Protein AF-A0AAV6A0A4-F1 (afdb_monomer)

Secondary structure (DSSP, 8-state):
-PPPPPPPP-PPPPPP----PPPPHHHHHHHHHTTSEEETTTEEE--------HHHHHHHHHHHHHHT--HHHHHHHHHHHHHTT-

Sequence (86 aa):
MSQPRKPPPKRKAASPRSSPRKPLPEELAHDAISHEEEAPGGKVKMTFRVILTRPDAEALAARAIRAQKNIGTVVTEILEAAVRKA

Solvent-accessible surface area (backbone atoms only — not comparable to full-atom values): 5804 Å² total; pe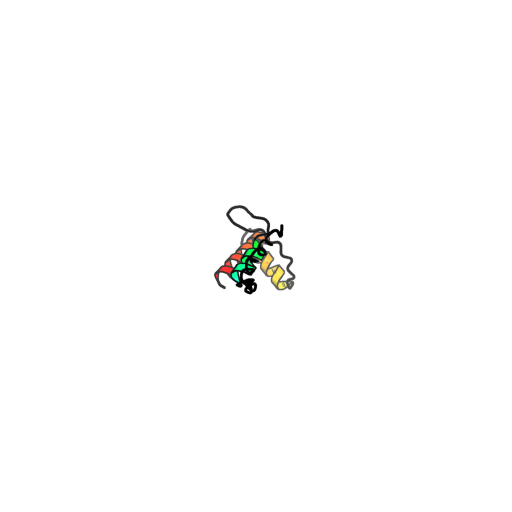r-residue (Å²): 137,86,82,84,81,79,79,80,81,80,76,77,77,78,73,81,79,76,73,81,71,81,74,52,72,68,54,52,53,50,60,70,50,71,80,49,52,78,37,86,89,90,37,72,59,79,88,83,91,86,88,71,57,69,70,58,49,51,52,51,50,51,51,15,59,75,68,73,47,56,59,67,60,50,50,50,52,50,51,58,55,50,62,78,72,107

Foldseek 3Di:
DDDDDDDDDDPDPDDPDPDPDDDDPVVVVCVVQVPFDDDPPRDGDDDDDDDDDPVVVVVLVVVCVVVVHDSVVSVVVVVVVVVVVD

Radius of gyration: 28.65 Å; Cα contacts (8 Å, |Δi|>4): 23; chains: 1; bounding box: 44×30×92 Å

Structure (mmCIF, N/CA/C/O backbone):
data_AF-A0AAV6A0A4-F1
#
_entry.id   AF-A0AAV6A0A4-F1
#
loop_
_atom_site.group_PDB
_atom_site.id
_atom_site.type_symbol
_atom_site.label_atom_id
_atom_site.label_alt_id
_atom_site.label_comp_id
_atom_site.label_asym_id
_atom_site.label_entity_id
_atom_site.label_seq_id
_atom_site.pdbx_PDB_ins_code
_atom_site.Cartn_x
_atom_site.Cartn_y
_atom_site.Cartn_z
_a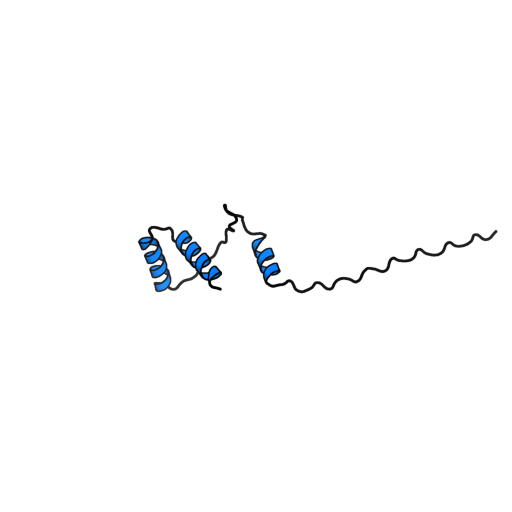tom_site.occupancy
_atom_site.B_iso_or_equiv
_atom_site.auth_seq_id
_atom_site.auth_comp_id
_atom_site.auth_asym_id
_atom_site.auth_atom_id
_atom_site.pdbx_PDB_model_num
ATOM 1 N N . MET A 1 1 ? -34.033 -15.550 77.731 1.00 42.69 1 MET A N 1
ATOM 2 C CA . MET A 1 1 ? -34.485 -14.500 76.793 1.00 42.69 1 MET A CA 1
ATOM 3 C C . MET A 1 1 ? -33.984 -14.853 75.399 1.00 42.69 1 MET A C 1
ATOM 5 O O . MET A 1 1 ? -32.776 -14.905 75.205 1.00 42.69 1 MET A O 1
ATOM 9 N N . SER A 1 2 ? -34.880 -15.180 74.468 1.00 47.69 2 SER A N 1
ATOM 10 C CA . SER A 1 2 ? -34.526 -15.587 73.099 1.00 47.69 2 SER A CA 1
ATOM 11 C C . SER A 1 2 ? -34.417 -14.355 72.200 1.00 47.69 2 SER A C 1
ATOM 13 O O . SER A 1 2 ? -35.385 -13.612 72.071 1.00 47.69 2 SER A O 1
ATOM 15 N N . GLN A 1 3 ? -33.255 -14.117 71.587 1.00 59.59 3 GLN A N 1
ATOM 16 C CA . GLN A 1 3 ? -33.103 -13.042 70.600 1.00 59.59 3 GLN A CA 1
ATOM 17 C C . GLN A 1 3 ? -33.743 -13.435 69.252 1.00 59.59 3 GLN A C 1
ATOM 19 O O . GLN A 1 3 ? -33.592 -14.584 68.823 1.00 59.59 3 GLN A O 1
ATOM 24 N N . PRO A 1 4 ? -34.419 -12.508 68.547 1.00 61.31 4 PRO A N 1
ATOM 25 C CA . PRO A 1 4 ? -34.981 -12.778 67.230 1.00 61.31 4 PRO A CA 1
ATOM 26 C C . PRO A 1 4 ? -33.877 -12.761 66.161 1.00 61.31 4 PRO A C 1
ATOM 28 O O . PRO A 1 4 ? -33.079 -11.826 66.073 1.00 61.31 4 PRO A O 1
ATOM 31 N N . ARG A 1 5 ? -33.821 -13.806 65.326 1.00 62.78 5 ARG A N 1
ATOM 32 C CA . ARG A 1 5 ? -32.864 -13.903 64.212 1.00 62.78 5 ARG A CA 1
ATOM 33 C C . ARG A 1 5 ? -33.257 -12.913 63.107 1.00 62.78 5 ARG A C 1
ATOM 35 O O . ARG A 1 5 ? -34.376 -12.971 62.602 1.00 62.78 5 ARG A O 1
ATOM 42 N N . LYS A 1 6 ? -32.337 -12.021 62.718 1.00 59.00 6 LYS A N 1
ATOM 43 C CA . LYS A 1 6 ? -32.501 -11.130 61.553 1.00 59.00 6 LYS A CA 1
ATOM 44 C C . LYS A 1 6 ? -32.670 -11.962 60.268 1.00 59.00 6 LYS A C 1
ATOM 46 O O . LYS A 1 6 ? -31.965 -12.961 60.114 1.00 59.00 6 LYS A O 1
ATOM 51 N N . PRO A 1 7 ? -33.555 -11.561 59.337 1.00 67.50 7 PRO A N 1
ATOM 52 C CA . PRO A 1 7 ? -33.708 -12.255 58.065 1.00 67.50 7 PRO A CA 1
ATOM 53 C C . PRO A 1 7 ? -32.455 -12.075 57.189 1.00 67.50 7 PRO A C 1
ATOM 55 O O . PRO A 1 7 ? -31.782 -11.042 57.281 1.00 67.50 7 PRO A O 1
ATOM 58 N N . PRO A 1 8 ? -32.121 -13.061 56.338 1.00 61.88 8 PRO A N 1
ATOM 59 C CA . PRO A 1 8 ? -30.953 -12.983 55.473 1.00 61.88 8 PRO A CA 1
ATOM 60 C C . PRO A 1 8 ? -31.117 -11.872 54.420 1.00 61.88 8 PRO A C 1
ATOM 62 O O . PRO A 1 8 ? -32.236 -11.600 53.970 1.00 61.88 8 PRO A O 1
ATOM 65 N N . PRO A 1 9 ? -30.018 -11.223 53.996 1.00 60.38 9 PRO A N 1
ATOM 66 C CA . PRO A 1 9 ? -30.073 -10.175 52.988 1.00 60.38 9 PRO A CA 1
ATOM 67 C C . PRO A 1 9 ? -30.527 -10.748 51.640 1.00 60.38 9 PRO A C 1
ATOM 69 O O . PRO A 1 9 ? -30.009 -11.760 51.163 1.00 60.38 9 PRO A O 1
ATOM 72 N N . LYS A 1 10 ? -31.496 -10.077 51.006 1.00 59.22 10 LYS A N 1
ATOM 73 C CA . LYS A 1 10 ? -31.966 -10.404 49.655 1.00 59.22 10 LYS A CA 1
ATOM 74 C C . LYS A 1 10 ? -30.793 -10.266 48.677 1.00 59.22 10 LYS A C 1
ATOM 76 O O . LYS A 1 10 ?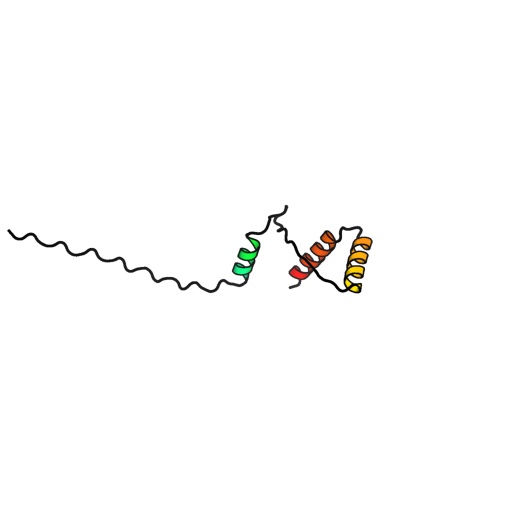 -30.291 -9.163 48.464 1.00 59.22 10 LYS A O 1
ATOM 81 N N . ARG A 1 11 ? -30.351 -11.381 48.084 1.00 58.41 11 ARG A N 1
ATOM 82 C CA . ARG A 1 11 ? -29.387 -11.377 46.974 1.00 58.41 11 ARG A CA 1
ATOM 83 C C . ARG A 1 11 ? -29.991 -10.563 45.829 1.00 58.41 11 ARG A C 1
ATOM 85 O O . ARG A 1 11 ? -31.038 -10.933 45.306 1.00 58.41 11 ARG A O 1
ATOM 92 N N . LYS A 1 12 ? -29.343 -9.451 45.461 1.00 54.16 12 LYS A N 1
ATOM 93 C CA . LYS A 1 12 ? -29.638 -8.731 44.218 1.00 54.16 12 LYS A CA 1
ATOM 94 C C . LYS A 1 12 ? -29.528 -9.742 43.077 1.00 54.16 12 LYS A C 1
ATOM 96 O O . LYS A 1 12 ? -28.480 -10.367 42.921 1.00 54.16 12 LYS A O 1
ATOM 101 N N . ALA A 1 13 ? -30.621 -9.944 42.346 1.00 55.59 13 ALA A N 1
ATOM 102 C CA . ALA A 1 13 ? -30.619 -10.763 41.146 1.00 55.59 13 ALA A CA 1
ATOM 103 C C . ALA A 1 13 ? -29.546 -10.208 40.203 1.00 55.59 13 ALA A C 1
ATOM 105 O O . ALA A 1 13 ? -29.534 -9.010 39.915 1.00 55.59 13 ALA A O 1
ATOM 106 N N . ALA A 1 14 ? -28.606 -11.061 39.802 1.00 51.16 14 ALA A N 1
ATOM 107 C CA . ALA A 1 14 ? -27.619 -10.709 38.800 1.00 51.16 14 ALA A CA 1
ATOM 108 C C . ALA A 1 14 ? -28.372 -10.309 37.528 1.00 51.16 14 ALA A C 1
ATOM 110 O O . ALA A 1 14 ? -29.171 -11.092 37.010 1.00 51.16 14 ALA A O 1
ATOM 111 N N . SER A 1 15 ? -28.154 -9.077 37.074 1.00 59.19 15 SER A N 1
ATOM 112 C CA . SER A 1 15 ? -28.691 -8.564 35.818 1.00 59.19 15 SER A CA 1
ATOM 113 C C . SER A 1 15 ? -28.396 -9.549 34.677 1.00 59.19 15 SER A C 1
ATOM 115 O O . SER A 1 15 ? -27.350 -10.211 34.716 1.00 59.19 15 SER A O 1
ATOM 117 N N . PRO A 1 16 ? -29.280 -9.676 33.668 1.00 55.19 16 PRO A N 1
ATOM 118 C CA . PRO A 1 16 ? -29.095 -10.645 32.598 1.00 55.19 16 PRO A CA 1
ATOM 119 C C . PRO A 1 16 ? -27.764 -10.350 31.912 1.00 55.19 16 PRO A C 1
ATOM 121 O O . PRO A 1 16 ? -27.553 -9.242 31.419 1.00 55.19 16 PRO A O 1
ATOM 124 N N . ARG A 1 17 ? -26.851 -11.326 31.916 1.00 58.19 17 ARG A N 1
ATOM 125 C CA . ARG A 1 17 ? -25.614 -11.262 31.136 1.00 58.19 17 ARG A CA 1
ATOM 126 C C . ARG A 1 17 ? -26.021 -11.011 29.688 1.00 58.19 17 ARG A C 1
ATOM 128 O O . ARG A 1 17 ? -26.602 -11.900 29.069 1.00 58.19 17 ARG A O 1
ATOM 135 N N . SER A 1 18 ? -25.758 -9.813 29.163 1.00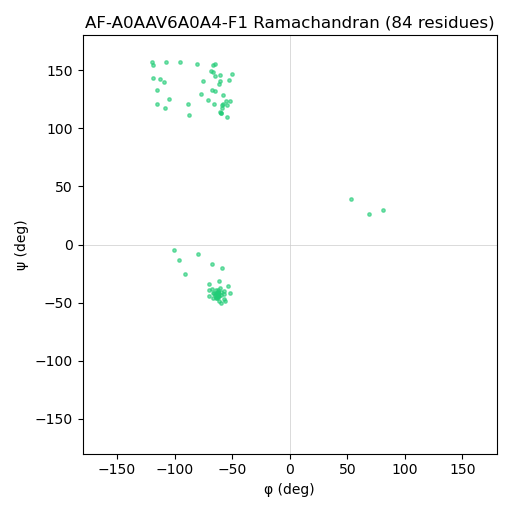 56.97 18 SER A N 1
ATOM 136 C CA . SER A 1 18 ? -25.927 -9.563 27.737 1.00 56.97 18 SER A CA 1
ATOM 137 C C . SER A 1 18 ? -24.998 -10.528 27.018 1.00 56.97 18 SER A C 1
ATOM 139 O O . SER A 1 18 ? -23.777 -10.446 27.164 1.00 56.97 18 SER A O 1
ATOM 141 N N . SER A 1 19 ? -25.571 -11.483 26.295 1.00 62.78 19 SER A N 1
ATOM 142 C CA . SER A 1 19 ? -24.820 -12.306 25.358 1.00 62.78 19 SER A CA 1
ATOM 143 C C . SER A 1 19 ? -24.038 -11.358 24.445 1.00 62.78 19 SER A C 1
ATOM 145 O O . SER A 1 19 ? -24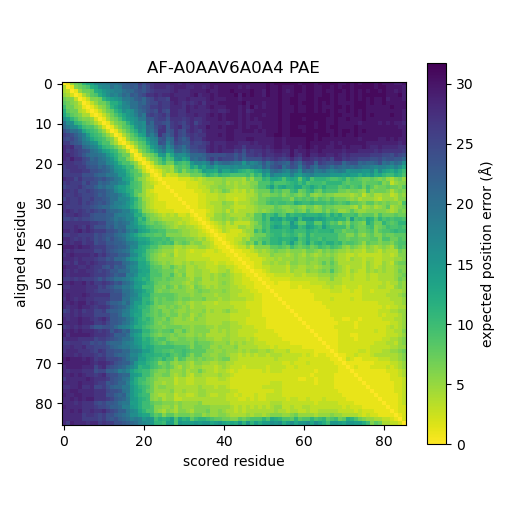.681 -10.479 23.856 1.00 62.78 19 SER A O 1
ATOM 147 N N . PRO A 1 20 ? -22.701 -11.465 24.348 1.00 67.44 20 PRO A N 1
ATOM 148 C CA . PRO A 1 20 ? -21.935 -10.578 23.488 1.00 67.44 20 PRO A CA 1
ATOM 149 C C . PRO A 1 20 ? -22.453 -10.770 22.064 1.00 67.44 20 PRO A C 1
ATOM 151 O O . PRO A 1 20 ? -22.384 -11.867 21.504 1.00 67.44 20 PRO A O 1
ATOM 154 N N . ARG A 1 21 ? -23.081 -9.725 21.517 1.00 73.69 21 ARG A N 1
ATOM 155 C CA . ARG A 1 21 ? -23.467 -9.710 20.109 1.00 73.69 21 ARG A CA 1
ATOM 156 C C . ARG A 1 21 ? -22.176 -9.818 19.304 1.00 73.69 21 ARG A C 1
ATOM 158 O O . ARG A 1 21 ? -21.172 -9.218 19.680 1.00 73.69 21 ARG A O 1
ATOM 165 N N . LYS A 1 22 ? -22.190 -10.618 18.235 1.00 77.75 22 LYS A N 1
ATOM 166 C CA . LYS A 1 22 ? -21.074 -10.617 17.286 1.00 77.75 22 LYS A CA 1
ATOM 167 C C . LYS A 1 22 ? -20.930 -9.181 16.762 1.00 77.75 22 LYS A C 1
ATOM 169 O O . LYS A 1 22 ? -21.963 -8.631 16.371 1.00 77.75 22 LYS A O 1
ATOM 174 N N . PRO A 1 23 ? -19.724 -8.595 16.801 1.00 78.31 23 PRO A N 1
ATOM 175 C CA . PRO A 1 23 ? -19.533 -7.225 16.358 1.00 78.31 23 PRO A CA 1
ATOM 176 C C . PRO A 1 23 ? -19.910 -7.095 14.885 1.00 78.31 23 PRO A C 1
ATOM 178 O O . PRO A 1 23 ? -19.743 -8.042 14.104 1.00 78.31 23 PRO A O 1
ATOM 181 N N . LEU A 1 24 ? -20.450 -5.937 14.521 1.00 89.12 24 LEU A N 1
ATOM 182 C CA . LEU A 1 24 ? -20.746 -5.626 13.126 1.00 89.12 24 LEU A CA 1
ATOM 183 C C . LEU A 1 24 ? -19.436 -5.508 12.325 1.00 89.12 24 LEU A C 1
ATOM 185 O O . LEU A 1 24 ? -18.391 -5.193 12.900 1.00 89.12 24 LEU A O 1
ATOM 189 N N . PRO A 1 25 ? -19.453 -5.735 10.998 1.00 86.50 25 PRO A N 1
ATOM 190 C CA . PRO A 1 25 ? -18.260 -5.579 10.168 1.00 86.50 25 PRO A CA 1
ATOM 191 C C . PRO A 1 25 ? -17.591 -4.204 10.300 1.00 86.50 25 PRO A C 1
ATOM 193 O O . PRO A 1 25 ? -16.364 -4.135 10.284 1.00 86.50 25 PRO A O 1
ATOM 196 N N . GLU A 1 26 ? -18.365 -3.125 10.477 1.00 86.44 26 GLU A N 1
ATOM 197 C CA . GLU A 1 26 ? -17.793 -1.788 10.681 1.00 86.44 26 GLU A CA 1
ATOM 198 C C . GLU A 1 26 ? -17.049 -1.668 12.017 1.00 86.44 26 GLU A C 1
ATOM 200 O O . GLU A 1 26 ? -15.985 -1.056 12.071 1.00 86.44 26 GLU A O 1
ATOM 205 N N . GLU A 1 27 ? -17.567 -2.287 13.081 1.00 87.06 27 GLU A N 1
ATOM 206 C CA . GLU A 1 27 ? -16.922 -2.302 14.401 1.00 87.06 27 GLU A CA 1
ATOM 207 C C . GLU A 1 27 ? -15.603 -3.082 14.349 1.00 87.06 27 GLU A C 1
ATOM 209 O O . GLU A 1 27 ? -14.585 -2.621 14.855 1.00 87.06 27 GLU A O 1
ATOM 214 N N . LEU A 1 28 ? -15.587 -4.220 13.645 1.00 87.00 28 LEU A N 1
ATOM 215 C CA . LEU A 1 28 ? -14.364 -4.997 13.423 1.00 87.00 28 LEU A CA 1
ATOM 216 C C . LEU A 1 28 ? -13.309 -4.209 12.638 1.00 87.00 28 LEU A C 1
ATOM 218 O O . LEU A 1 28 ? -12.123 -4.286 12.957 1.00 87.00 28 LEU A O 1
ATOM 222 N N . ALA A 1 29 ? -13.725 -3.463 11.611 1.00 86.38 29 ALA A N 1
ATOM 223 C CA . ALA A 1 29 ? -12.819 -2.629 10.829 1.00 86.38 29 ALA A CA 1
ATOM 224 C C . ALA A 1 29 ? -12.260 -1.467 11.662 1.00 86.38 29 ALA A C 1
ATOM 226 O O . ALA A 1 29 ? -11.065 -1.185 11.592 1.00 86.38 29 ALA A O 1
ATOM 227 N N . HIS A 1 30 ? -13.101 -0.824 12.475 1.00 86.56 30 HIS A N 1
ATOM 228 C CA . HIS A 1 30 ? -12.676 0.232 13.389 1.00 86.56 30 HIS A CA 1
ATOM 229 C C . HIS A 1 30 ? -11.635 -0.282 14.389 1.00 86.56 30 HIS A C 1
ATOM 231 O O . HIS A 1 30 ? -10.558 0.301 14.515 1.00 86.56 30 HIS A O 1
ATOM 237 N N . ASP A 1 31 ? -11.919 -1.403 15.051 1.00 85.81 31 ASP A N 1
ATOM 238 C CA . ASP A 1 31 ? -11.016 -1.980 16.047 1.00 85.81 31 ASP A CA 1
ATOM 239 C C . ASP A 1 31 ? -9.673 -2.380 15.428 1.00 85.81 31 ASP A C 1
ATOM 241 O O . ASP A 1 31 ? -8.624 -2.093 16.006 1.00 85.81 31 ASP A O 1
ATOM 245 N N . ALA A 1 32 ? -9.683 -2.954 14.219 1.00 85.38 32 ALA A N 1
ATOM 246 C CA . ALA A 1 32 ? -8.464 -3.318 13.496 1.00 85.38 32 ALA A CA 1
ATOM 247 C C . ALA A 1 32 ? -7.561 -2.114 13.180 1.00 85.38 32 ALA A C 1
ATOM 249 O O . ALA A 1 32 ? -6.344 -2.261 13.128 1.00 85.38 32 ALA A O 1
ATOM 250 N N . ILE A 1 33 ? -8.146 -0.932 12.978 1.00 88.56 33 ILE A N 1
ATOM 251 C CA . ILE A 1 33 ? -7.420 0.300 12.655 1.00 88.56 33 ILE A CA 1
ATOM 252 C C . ILE A 1 33 ? -7.032 1.092 13.911 1.00 88.56 33 ILE A C 1
ATOM 254 O O . ILE A 1 33 ? -6.037 1.810 13.894 1.00 88.56 33 ILE A O 1
ATOM 258 N N . SER A 1 34 ? -7.768 0.938 15.013 1.00 83.56 34 SER A N 1
ATOM 259 C CA . SER A 1 34 ? -7.595 1.723 16.247 1.00 83.56 34 SER A CA 1
ATOM 260 C C . SER A 1 34 ? -6.206 1.622 16.894 1.00 83.56 34 SER A C 1
ATOM 262 O O . SER A 1 34 ? -5.828 2.473 17.698 1.00 83.56 34 SER A O 1
ATOM 264 N N . HIS A 1 35 ? -5.450 0.577 16.558 1.00 81.81 35 HIS A N 1
ATOM 265 C CA . HIS A 1 35 ? -4.112 0.320 17.085 1.00 81.81 35 HIS A CA 1
ATOM 266 C C . HIS A 1 35 ? -2.983 0.718 16.126 1.00 81.81 35 HIS A C 1
ATOM 268 O O . HIS A 1 35 ? -1.812 0.615 16.494 1.00 81.81 35 HIS A O 1
ATOM 274 N N . GLU A 1 36 ? -3.313 1.144 14.908 1.00 84.81 36 GLU A N 1
ATOM 275 C CA . GLU A 1 36 ? -2.328 1.527 13.903 1.00 84.81 36 GLU A CA 1
ATOM 276 C C . GLU A 1 36 ? -1.813 2.957 14.130 1.00 84.81 36 GLU A C 1
ATOM 278 O O . GLU A 1 36 ? -2.472 3.804 14.732 1.00 84.81 36 GLU A O 1
ATOM 283 N N . GLU A 1 37 ? -0.602 3.235 13.642 1.00 83.62 37 GLU A N 1
ATOM 284 C CA . GLU A 1 37 ? 0.041 4.542 13.804 1.00 83.62 37 GLU A CA 1
ATOM 285 C C . GLU A 1 37 ? -0.737 5.625 13.034 1.00 83.62 37 GLU A C 1
ATOM 287 O O . GLU A 1 37 ? -0.881 5.563 11.805 1.00 83.62 37 GLU A O 1
ATOM 292 N N . GLU A 1 38 ? -1.211 6.648 13.749 1.00 85.38 38 GLU A N 1
ATOM 293 C CA . GLU A 1 38 ? -1.818 7.825 13.132 1.00 85.38 38 GLU A CA 1
ATOM 294 C C . GLU A 1 38 ? -0.772 8.632 12.350 1.00 85.38 38 GLU A C 1
ATOM 296 O O . GLU A 1 38 ? 0.313 8.959 12.832 1.00 85.38 38 GLU A O 1
ATOM 301 N N . ALA A 1 39 ? -1.133 8.997 11.125 1.00 84.94 39 ALA A N 1
ATOM 302 C CA . ALA A 1 39 ? -0.391 9.897 10.263 1.00 84.94 39 ALA A CA 1
ATOM 303 C C . ALA A 1 39 ? -1.115 11.255 10.158 1.00 84.94 39 ALA A C 1
ATOM 305 O O . ALA A 1 39 ? -2.336 11.340 10.341 1.00 84.94 39 ALA A O 1
ATOM 306 N N . PRO A 1 40 ? -0.396 12.342 9.817 1.00 86.19 40 PRO A N 1
ATOM 307 C CA . PRO A 1 40 ? -0.991 13.669 9.709 1.00 86.19 40 PRO A CA 1
ATOM 308 C C . PRO A 1 40 ? -2.220 13.714 8.793 1.00 86.19 40 PRO A C 1
ATOM 310 O O . PRO A 1 40 ? -2.248 13.099 7.724 1.00 86.19 40 PRO A O 1
ATOM 313 N N . GLY A 1 41 ? -3.218 14.506 9.195 1.00 85.19 41 GLY A N 1
ATOM 314 C CA . GLY A 1 41 ? -4.442 14.714 8.418 1.00 85.19 41 GLY A CA 1
ATOM 315 C C . GLY A 1 41 ? -5.491 13.610 8.572 1.00 85.19 41 GLY A C 1
ATOM 316 O O . GLY A 1 41 ? -6.234 13.366 7.625 1.00 85.19 41 GLY A O 1
ATOM 317 N N . GLY A 1 42 ? -5.545 12.937 9.729 1.00 85.62 42 GLY A N 1
ATOM 318 C CA . GLY A 1 42 ? -6.523 11.874 9.999 1.00 85.62 42 GLY A CA 1
ATOM 319 C C . GLY A 1 42 ? -6.288 10.618 9.160 1.00 85.62 42 GLY A C 1
ATOM 320 O O . GLY A 1 42 ? -7.230 9.896 8.839 1.00 85.62 42 GLY A O 1
ATOM 321 N N . LYS A 1 43 ? -5.039 10.396 8.739 1.00 87.06 43 LYS A N 1
ATOM 322 C CA . LYS A 1 43 ? -4.640 9.223 7.964 1.00 87.06 43 LYS A CA 1
ATOM 323 C C . LYS A 1 43 ? -4.084 8.161 8.900 1.00 87.06 43 LYS A C 1
ATOM 325 O O . LYS A 1 43 ? -3.586 8.475 9.971 1.00 87.06 43 LYS A O 1
ATOM 330 N N . VAL A 1 44 ? -4.112 6.913 8.458 1.00 88.62 44 VAL A N 1
ATOM 331 C CA . VAL A 1 44 ? -3.510 5.793 9.183 1.00 88.62 44 VAL A CA 1
ATOM 332 C C . VAL A 1 44 ? -2.374 5.232 8.349 1.00 88.62 44 VAL A C 1
ATOM 334 O O . VAL A 1 44 ? -2.510 5.037 7.137 1.00 88.62 44 VAL A O 1
ATOM 337 N N . LYS A 1 45 ? -1.227 5.005 8.985 1.00 87.38 45 LYS A N 1
ATOM 338 C CA . LYS A 1 45 ? -0.056 4.436 8.332 1.00 87.38 45 LYS A CA 1
ATOM 339 C C . LYS A 1 45 ? -0.133 2.919 8.395 1.00 87.38 45 LYS A C 1
ATOM 341 O O . LYS A 1 45 ? 0.049 2.326 9.446 1.00 87.38 45 LYS A O 1
ATOM 346 N N . MET A 1 46 ? -0.333 2.295 7.240 1.00 86.38 46 MET A N 1
ATOM 347 C CA . MET A 1 46 ? -0.335 0.839 7.107 1.00 86.38 46 MET A CA 1
ATOM 348 C C . MET A 1 46 ? 0.915 0.369 6.363 1.00 86.38 46 MET A C 1
ATOM 350 O O . MET A 1 46 ? 1.330 0.978 5.374 1.00 86.38 46 MET A O 1
ATOM 354 N N . THR A 1 47 ? 1.511 -0.736 6.816 1.00 85.62 47 THR A N 1
ATOM 355 C CA . THR A 1 47 ? 2.678 -1.345 6.161 1.00 85.62 47 THR A CA 1
ATOM 356 C C . THR A 1 47 ? 2.276 -2.646 5.481 1.00 85.62 47 THR A C 1
ATOM 358 O O . THR A 1 47 ? 1.905 -3.610 6.143 1.00 85.62 47 THR A O 1
ATOM 361 N N . PHE A 1 48 ? 2.413 -2.705 4.156 1.00 84.75 48 PHE A N 1
ATOM 362 C CA . PHE A 1 48 ? 2.134 -3.910 3.376 1.00 84.75 48 PHE A CA 1
ATOM 363 C C . PHE A 1 48 ? 3.410 -4.476 2.764 1.00 84.75 48 PHE A C 1
ATOM 365 O O . PHE A 1 48 ? 4.271 -3.741 2.278 1.00 84.75 48 PHE A O 1
ATOM 372 N N . ARG A 1 49 ? 3.500 -5.805 2.728 1.00 90.50 49 ARG A N 1
ATOM 373 C CA . ARG A 1 49 ? 4.436 -6.520 1.859 1.00 90.50 49 ARG A CA 1
ATOM 374 C C . ARG A 1 49 ? 3.640 -7.112 0.710 1.00 90.50 49 ARG A C 1
ATOM 376 O O . ARG A 1 49 ? 2.677 -7.833 0.943 1.00 90.50 49 ARG A O 1
ATOM 383 N N . VAL A 1 50 ? 4.046 -6.802 -0.515 1.00 90.06 50 VAL A N 1
ATOM 384 C CA . VAL A 1 50 ? 3.381 -7.277 -1.731 1.00 90.06 50 VAL A CA 1
ATOM 385 C C . VAL A 1 50 ? 4.345 -8.112 -2.557 1.00 90.06 50 VAL A C 1
ATOM 387 O O . VAL A 1 50 ? 5.538 -7.821 -2.622 1.00 90.06 50 VAL A O 1
ATOM 390 N N . ILE A 1 51 ? 3.814 -9.154 -3.186 1.00 95.75 51 ILE A N 1
ATOM 391 C CA . ILE A 1 51 ? 4.531 -9.979 -4.154 1.00 95.75 51 ILE A CA 1
ATOM 392 C C . ILE A 1 51 ? 3.816 -9.778 -5.482 1.00 95.75 51 ILE A C 1
ATOM 394 O O . ILE A 1 51 ? 2.614 -10.014 -5.578 1.00 95.75 51 ILE A O 1
ATOM 398 N N . LEU A 1 52 ? 4.549 -9.305 -6.483 1.00 94.94 52 LEU A N 1
ATOM 399 C CA . LEU A 1 52 ? 4.026 -9.021 -7.814 1.00 94.94 52 LEU A CA 1
ATOM 400 C C . LEU A 1 52 ? 4.734 -9.897 -8.840 1.00 94.94 52 LEU A C 1
ATOM 402 O O . LEU A 1 52 ? 5.887 -10.293 -8.648 1.00 94.94 52 LEU A O 1
ATOM 406 N N . THR A 1 53 ? 4.060 -10.156 -9.959 1.00 98.38 53 THR A N 1
ATOM 407 C CA . THR A 1 53 ? 4.759 -10.662 -11.137 1.00 98.38 53 THR A CA 1
ATOM 408 C C . THR A 1 53 ? 5.738 -9.597 -11.637 1.00 98.38 53 THR A C 1
ATOM 410 O O . THR A 1 53 ? 5.566 -8.399 -11.389 1.00 98.38 53 THR A O 1
ATOM 413 N N . ARG A 1 54 ? 6.785 -10.019 -12.352 1.00 97.50 54 ARG A N 1
ATOM 414 C CA . ARG A 1 54 ? 7.750 -9.077 -12.935 1.00 97.50 54 ARG A CA 1
ATOM 415 C C . ARG A 1 54 ? 7.070 -8.035 -13.846 1.00 97.50 54 ARG A C 1
ATOM 417 O O . ARG A 1 54 ? 7.332 -6.855 -13.621 1.00 97.50 54 ARG A O 1
ATOM 424 N N . PRO A 1 55 ? 6.185 -8.414 -14.793 1.00 98.25 55 PRO A N 1
ATOM 425 C CA . PRO A 1 55 ? 5.496 -7.435 -15.636 1.00 98.25 55 PRO A CA 1
ATOM 426 C C . PRO A 1 55 ? 4.695 -6.398 -14.840 1.00 98.25 55 PRO A C 1
ATOM 428 O O . PRO A 1 55 ? 4.744 -5.210 -15.155 1.00 98.25 55 PRO A O 1
ATOM 431 N N . ASP A 1 56 ? 4.009 -6.815 -13.773 1.00 97.19 56 ASP A N 1
ATOM 432 C CA . ASP A 1 56 ? 3.214 -5.895 -12.952 1.00 97.19 56 ASP A CA 1
ATOM 433 C C . ASP A 1 56 ? 4.100 -4.934 -12.150 1.00 97.19 56 ASP A C 1
ATOM 435 O O . ASP A 1 56 ? 3.798 -3.743 -12.038 1.00 97.19 56 ASP A O 1
ATOM 439 N N . ALA A 1 57 ? 5.225 -5.428 -11.622 1.00 96.81 57 ALA A N 1
ATOM 440 C CA . ALA A 1 57 ? 6.201 -4.595 -10.926 1.00 96.81 57 ALA A CA 1
ATOM 441 C C . ALA A 1 57 ? 6.824 -3.549 -11.868 1.00 96.81 57 ALA A C 1
ATOM 443 O O . ALA A 1 57 ? 6.961 -2.381 -11.497 1.00 96.81 57 ALA A O 1
ATOM 444 N N . GLU A 1 58 ? 7.154 -3.943 -13.100 1.00 97.50 58 GLU A N 1
ATOM 445 C CA . GLU A 1 58 ? 7.673 -3.042 -14.134 1.00 97.50 58 GLU A CA 1
ATOM 446 C C . GLU A 1 58 ? 6.634 -1.991 -14.538 1.00 97.50 58 GLU A C 1
ATOM 448 O O . GLU A 1 58 ? 6.957 -0.805 -14.618 1.00 97.50 58 GLU A O 1
ATOM 453 N N . ALA A 1 59 ? 5.372 -2.388 -14.717 1.00 97.12 59 ALA A N 1
ATOM 454 C CA . ALA A 1 59 ? 4.283 -1.464 -15.016 1.00 97.12 59 ALA A CA 1
ATOM 455 C C . ALA A 1 59 ? 4.061 -0.446 -13.882 1.00 97.12 59 ALA A C 1
ATOM 457 O O . ALA A 1 59 ? 3.887 0.750 -14.146 1.00 97.12 59 ALA A O 1
ATOM 458 N N . LEU A 1 60 ? 4.115 -0.890 -12.620 1.00 96.06 60 LEU A N 1
ATOM 459 C CA . LEU A 1 60 ? 4.019 -0.011 -11.454 1.00 96.06 60 LEU A CA 1
ATOM 460 C C . LEU A 1 60 ? 5.186 0.986 -11.402 1.00 96.06 60 LEU A C 1
ATOM 462 O O . LEU A 1 60 ? 4.963 2.185 -11.216 1.00 96.06 60 LEU A O 1
ATOM 466 N N . ALA A 1 61 ? 6.416 0.516 -11.619 1.00 96.31 61 ALA A N 1
ATOM 467 C CA . ALA A 1 61 ? 7.598 1.371 -11.659 1.00 96.31 61 ALA A CA 1
ATOM 468 C C . ALA A 1 61 ? 7.525 2.389 -12.809 1.00 96.31 61 ALA A C 1
ATOM 470 O O . ALA A 1 61 ? 7.739 3.583 -12.596 1.00 96.31 61 ALA A O 1
ATOM 471 N N . ALA A 1 62 ? 7.137 1.952 -14.011 1.00 97.62 62 ALA A N 1
ATOM 472 C CA . ALA A 1 62 ? 6.952 2.829 -15.163 1.00 97.62 62 ALA A CA 1
ATOM 473 C C . ALA A 1 62 ? 5.895 3.908 -14.889 1.00 97.62 62 ALA A C 1
ATOM 475 O O . ALA A 1 62 ? 6.090 5.074 -15.241 1.00 97.62 62 ALA A O 1
ATOM 476 N N . ARG A 1 63 ? 4.790 3.552 -14.221 1.00 96.62 63 ARG A N 1
ATOM 477 C CA . ARG A 1 63 ? 3.766 4.515 -13.798 1.00 96.62 63 ARG A CA 1
ATOM 478 C C . ARG A 1 63 ? 4.328 5.547 -12.819 1.00 96.62 63 ARG A C 1
ATOM 480 O O . ARG A 1 63 ? 4.053 6.733 -12.991 1.00 96.62 63 ARG A O 1
ATOM 487 N N . ALA A 1 64 ? 5.118 5.121 -11.835 1.00 97.06 64 ALA A N 1
ATOM 488 C CA . ALA A 1 64 ? 5.750 6.023 -10.874 1.00 97.06 64 ALA A CA 1
ATOM 489 C C . ALA A 1 64 ? 6.724 7.003 -11.539 1.00 97.06 64 ALA A C 1
ATOM 491 O O . ALA A 1 64 ? 6.646 8.205 -11.284 1.00 97.06 64 ALA A O 1
ATOM 492 N N . ILE A 1 65 ? 7.550 6.516 -12.471 1.00 97.19 65 ILE A N 1
ATOM 493 C CA . ILE A 1 65 ? 8.470 7.348 -13.257 1.00 97.19 65 ILE A CA 1
ATOM 494 C C . ILE A 1 65 ? 7.698 8.378 -14.088 1.00 97.19 65 ILE A C 1
ATOM 496 O O . ILE A 1 65 ? 8.010 9.565 -14.032 1.00 97.19 65 ILE A O 1
ATOM 500 N N . ARG A 1 66 ? 6.653 7.957 -14.816 1.00 97.00 66 ARG A N 1
ATOM 501 C CA . ARG A 1 66 ? 5.823 8.869 -15.630 1.00 97.00 66 ARG A CA 1
ATOM 502 C C . ARG A 1 66 ? 5.147 9.952 -14.792 1.00 97.00 66 ARG A C 1
ATOM 504 O O . ARG A 1 66 ? 5.024 11.081 -15.249 1.00 97.00 66 ARG A O 1
ATOM 511 N N . ALA A 1 67 ? 4.713 9.607 -13.583 1.00 95.31 67 ALA A N 1
ATOM 512 C CA . ALA A 1 67 ? 4.094 10.548 -12.659 1.00 95.31 67 ALA A CA 1
ATOM 513 C C . ALA A 1 67 ? 5.110 11.424 -11.903 1.00 95.31 67 ALA A C 1
ATOM 515 O O . ALA A 1 67 ? 4.683 12.336 -11.203 1.00 95.31 67 ALA A O 1
ATOM 516 N N . GLN A 1 68 ? 6.417 11.144 -12.013 1.00 95.81 68 GLN A N 1
ATOM 517 C CA . GLN A 1 68 ? 7.483 11.752 -11.204 1.00 95.81 68 GLN A CA 1
ATOM 518 C C . GLN A 1 68 ? 7.225 11.630 -9.692 1.00 95.81 68 GLN A C 1
ATOM 520 O O . GLN A 1 68 ? 7.469 12.552 -8.916 1.00 95.81 68 GLN A O 1
ATOM 525 N N . LYS A 1 69 ? 6.702 10.476 -9.262 1.00 95.69 69 LYS A N 1
ATOM 526 C CA . LYS A 1 69 ? 6.339 10.197 -7.866 1.00 95.69 69 LYS A CA 1
ATOM 527 C C . LYS A 1 69 ? 7.125 9.015 -7.320 1.00 95.69 69 LYS A C 1
ATOM 529 O O . LYS A 1 69 ? 7.546 8.127 -8.059 1.00 95.69 69 LYS A O 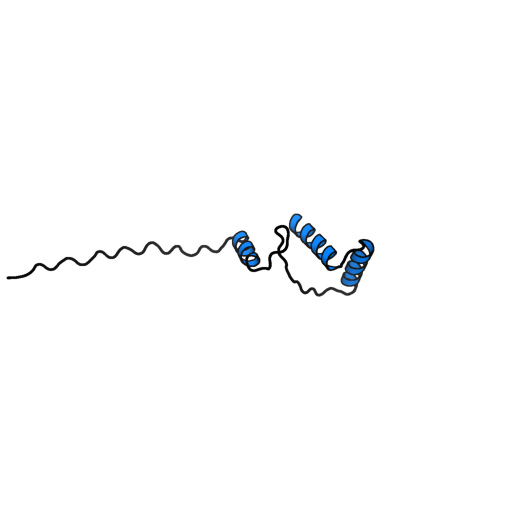1
ATOM 534 N N . ASN A 1 70 ? 7.256 8.964 -5.997 1.00 94.12 70 ASN A N 1
ATOM 535 C CA . ASN A 1 70 ? 7.709 7.754 -5.321 1.00 94.12 70 ASN A CA 1
ATOM 536 C C . ASN A 1 70 ? 6.674 6.626 -5.517 1.00 94.12 70 ASN A C 1
ATOM 538 O O . ASN A 1 70 ? 5.466 6.879 -5.524 1.00 94.12 70 ASN A O 1
ATOM 542 N N . ILE A 1 71 ? 7.145 5.380 -5.637 1.00 93.44 71 ILE A N 1
ATOM 543 C CA . ILE A 1 71 ? 6.289 4.188 -5.743 1.00 93.44 71 ILE A CA 1
ATOM 544 C C . ILE A 1 71 ? 5.250 4.131 -4.617 1.00 93.44 71 ILE A C 1
ATOM 546 O O . ILE A 1 71 ? 4.088 3.845 -4.887 1.00 93.44 71 ILE A O 1
ATOM 550 N N . GLY A 1 72 ? 5.639 4.462 -3.381 1.00 91.81 72 GLY A N 1
ATOM 551 C CA . GLY A 1 72 ? 4.746 4.459 -2.225 1.00 91.81 72 GLY A CA 1
ATOM 552 C C . GLY A 1 72 ? 3.575 5.417 -2.412 1.00 91.81 72 GLY A C 1
ATOM 553 O O . GLY A 1 72 ? 2.434 5.029 -2.202 1.00 91.81 72 GLY A O 1
ATOM 554 N N . THR A 1 73 ? 3.830 6.626 -2.917 1.00 92.94 73 THR A N 1
ATOM 555 C CA . THR A 1 73 ? 2.775 7.605 -3.221 1.00 92.94 73 THR A CA 1
ATOM 556 C C . THR A 1 73 ? 1.803 7.075 -4.271 1.00 92.94 73 THR A C 1
ATOM 558 O O . THR A 1 73 ? 0.593 7.192 -4.102 1.00 92.94 73 THR A O 1
ATOM 561 N N . VAL A 1 74 ? 2.315 6.453 -5.337 1.00 94.88 74 VAL A N 1
ATOM 562 C CA . VAL A 1 74 ? 1.467 5.874 -6.390 1.00 94.88 74 VAL A CA 1
ATOM 563 C C . VAL A 1 74 ? 0.615 4.731 -5.850 1.00 94.88 74 VAL A C 1
ATOM 565 O O . VAL A 1 74 ? -0.568 4.654 -6.170 1.00 94.88 74 VAL A O 1
ATOM 568 N N . VAL A 1 75 ? 1.189 3.859 -5.022 1.00 93.69 75 VAL A N 1
ATOM 569 C CA . VAL A 1 75 ? 0.451 2.760 -4.389 1.00 93.69 75 VAL A CA 1
ATOM 570 C C . VAL A 1 75 ? -0.629 3.305 -3.456 1.00 93.69 75 VAL A C 1
A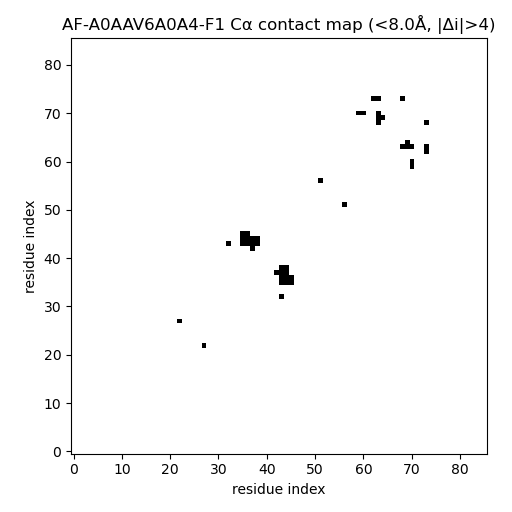TOM 572 O O . VAL A 1 75 ? -1.770 2.862 -3.554 1.00 93.69 75 VAL A O 1
ATOM 575 N N . THR A 1 76 ? -0.321 4.305 -2.627 1.00 92.75 76 THR A N 1
ATOM 576 C CA . THR A 1 76 ? -1.317 4.962 -1.768 1.00 92.75 76 THR A CA 1
ATOM 577 C C . THR A 1 76 ? -2.473 5.532 -2.587 1.00 92.75 76 THR A C 1
ATOM 579 O O . THR A 1 76 ? -3.625 5.264 -2.269 1.00 92.75 76 THR A O 1
ATOM 582 N N . GLU A 1 77 ? -2.194 6.245 -3.683 1.00 93.12 77 GLU A N 1
ATOM 583 C CA . GLU A 1 77 ? -3.236 6.795 -4.565 1.00 93.12 77 GLU A CA 1
ATOM 584 C C . GLU A 1 77 ? -4.102 5.700 -5.207 1.00 93.12 77 GLU A C 1
ATOM 586 O O . GLU A 1 77 ? -5.317 5.860 -5.334 1.00 93.12 77 GLU A O 1
ATOM 591 N N . ILE A 1 78 ? -3.497 4.575 -5.607 1.00 93.25 78 ILE A N 1
ATOM 592 C CA . ILE A 1 78 ? -4.227 3.425 -6.159 1.00 93.25 78 ILE A CA 1
ATOM 593 C C . ILE A 1 78 ? -5.159 2.822 -5.105 1.00 93.25 78 ILE A C 1
ATOM 595 O O . ILE A 1 78 ? -6.321 2.559 -5.414 1.00 93.25 78 ILE A O 1
ATOM 599 N N . LEU A 1 79 ? -4.672 2.619 -3.878 1.00 92.62 79 LEU A N 1
ATOM 600 C CA . LEU A 1 79 ? -5.459 2.047 -2.786 1.00 92.62 79 LEU A CA 1
ATOM 601 C C . LEU A 1 79 ? -6.595 2.985 -2.358 1.00 92.62 79 LEU A C 1
ATOM 603 O O . LEU A 1 79 ? -7.738 2.543 -2.271 1.00 92.62 79 LEU A O 1
ATOM 607 N N . GLU A 1 80 ? -6.321 4.283 -2.182 1.00 91.50 80 GLU A N 1
ATOM 608 C CA . GLU A 1 80 ? -7.348 5.289 -1.872 1.00 91.50 80 GLU A CA 1
ATOM 609 C C . GLU A 1 80 ? -8.446 5.311 -2.955 1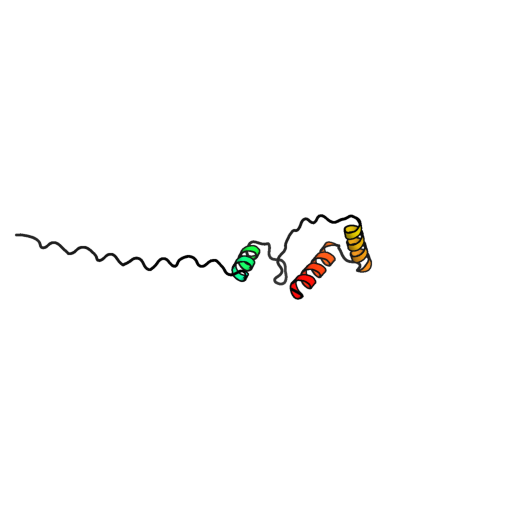.00 91.50 80 GLU A C 1
ATOM 611 O O . GLU A 1 80 ? -9.636 5.360 -2.641 1.00 91.50 80 GLU A O 1
ATOM 616 N N . ALA A 1 81 ? -8.068 5.232 -4.238 1.00 93.75 81 ALA A N 1
ATOM 617 C CA . ALA A 1 81 ? -9.022 5.197 -5.345 1.00 93.75 81 ALA A CA 1
ATOM 618 C C . ALA A 1 81 ? -9.819 3.884 -5.424 1.00 93.75 81 ALA A C 1
ATOM 620 O O . ALA A 1 81 ? -10.976 3.911 -5.840 1.00 93.75 81 ALA A O 1
ATOM 621 N N . ALA A 1 82 ? -9.217 2.748 -5.062 1.00 92.25 82 ALA A N 1
ATOM 622 C CA . ALA A 1 82 ? -9.886 1.449 -5.059 1.00 92.25 82 ALA A CA 1
ATOM 623 C C . ALA A 1 82 ? -10.938 1.359 -3.945 1.00 92.25 82 ALA A C 1
ATOM 625 O O . ALA A 1 82 ? -12.062 0.951 -4.216 1.00 92.25 82 ALA A O 1
ATOM 626 N N . VAL A 1 83 ? -10.609 1.812 -2.729 1.00 89.38 83 VAL A N 1
ATOM 627 C CA . VAL A 1 83 ? -11.537 1.794 -1.583 1.00 89.38 83 VAL A CA 1
ATOM 628 C C . VAL A 1 83 ? -12.752 2.686 -1.827 1.00 89.38 83 VAL A C 1
ATOM 630 O O . VAL A 1 83 ? -13.863 2.296 -1.508 1.00 89.38 83 VAL A O 1
ATOM 633 N N . ARG A 1 84 ? -12.581 3.857 -2.455 1.00 89.25 84 ARG A N 1
ATOM 634 C CA . ARG A 1 84 ? -13.713 4.750 -2.782 1.00 89.25 84 ARG A CA 1
ATOM 635 C C . ARG A 1 84 ? -14.670 4.195 -3.839 1.00 89.25 84 ARG A C 1
ATOM 637 O O . ARG A 1 84 ? -15.742 4.759 -4.027 1.00 89.25 84 ARG A O 1
ATOM 644 N N . LYS A 1 85 ? -14.243 3.186 -4.598 1.00 79.69 85 LYS A N 1
ATOM 645 C CA . LYS A 1 85 ? -15.053 2.538 -5.637 1.00 79.69 85 LYS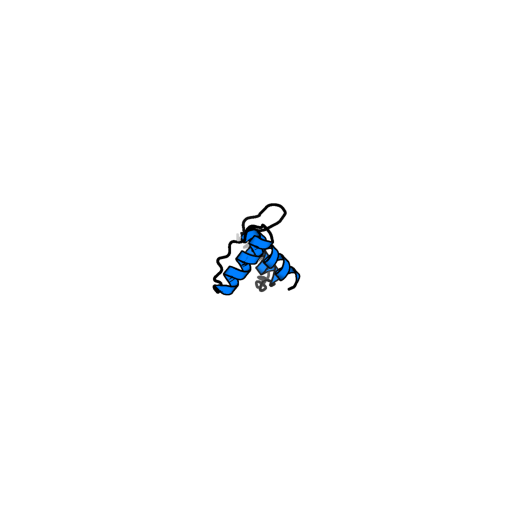 A CA 1
ATOM 646 C C . LYS A 1 85 ? -15.749 1.268 -5.144 1.00 79.69 85 LYS A C 1
ATOM 648 O O . LYS A 1 85 ? -16.576 0.749 -5.891 1.00 79.69 85 LYS A O 1
ATOM 653 N N . ALA A 1 86 ? -15.355 0.756 -3.980 1.00 64.56 86 ALA A N 1
ATOM 654 C CA . ALA A 1 86 ? -15.947 -0.414 -3.341 1.00 64.56 86 ALA A CA 1
ATOM 655 C C . ALA A 1 86 ? -17.228 -0.023 -2.594 1.00 64.56 86 ALA A C 1
ATOM 657 O O . ALA A 1 86 ? -18.148 -0.868 -2.578 1.00 64.56 86 ALA A O 1
#

pLDDT: mean 82.47, std 14.86, range [42.69, 98.38]

Mean predicted aligned error: 12.92 Å